Protein AF-A0A8U0L8H7-F1 (afdb_monomer)

Solvent-accessible surface area (backbone atoms only — not comparable to full-atom values): 8318 Å² total; per-residue (Å²): 131,85,77,88,55,45,78,70,73,55,75,88,45,45,43,77,48,83,76,69,50,64,44,80,79,53,45,79,43,81,44,99,86,70,39,51,39,40,34,36,87,60,65,62,36,37,38,39,47,79,77,50,56,39,67,68,61,37,74,52,19,31,39,37,47,29,30,46,62,39,89,81,42,45,75,46,50,37,48,32,50,74,74,51,69,54,68,41,97,88,68,35,39,34,39,30,23,34,19,79,48,91,70,80,54,24,46,33,32,43,44,40,38,39,39,28,54,55,27,35,42,45,35,58,48,84,52,40,77,61,52,61,75,44,60,85,76,60,84,59,45,45,53,38,46,39,60,58,129

Organism: Bifidobacterium longum subsp. infantis (NCBI:txid1682)

Mean predicted aligned error: 6.19 Å

pLDDT: mean 82.68, std 11.54, range [42.88, 95.38]

Structure (mmCIF, N/CA/C/O backbone):
data_AF-A0A8U0L8H7-F1
#
_entry.id   AF-A0A8U0L8H7-F1
#
loop_
_atom_site.group_PDB
_atom_site.id
_atom_site.type_symbol
_atom_site.label_atom_id
_atom_site.label_alt_id
_atom_site.label_comp_id
_atom_site.label_asym_id
_atom_site.label_entity_id
_atom_site.label_seq_id
_atom_site.pdbx_PDB_ins_code
_atom_site.Cartn_x
_atom_site.Cartn_y
_atom_site.Cartn_z
_atom_site.occupancy
_atom_site.B_iso_or_equiv
_atom_site.auth_seq_id
_atom_site.auth_comp_id
_atom_site.auth_asym_id
_atom_site.auth_atom_id
_atom_site.pdbx_P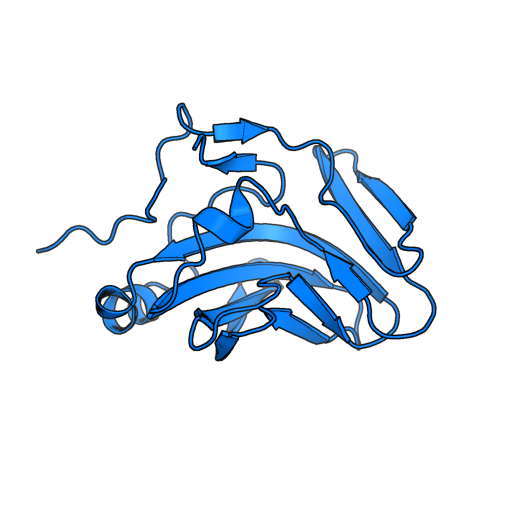DB_model_num
ATOM 1 N N . MET A 1 1 ? -17.026 7.180 21.753 1.00 42.88 1 MET A N 1
ATOM 2 C CA . MET A 1 1 ? -16.367 7.229 20.433 1.00 42.88 1 MET A CA 1
ATOM 3 C C . MET A 1 1 ? -15.354 6.109 20.407 1.00 42.88 1 MET A C 1
ATOM 5 O O . MET A 1 1 ? -14.448 6.121 21.229 1.00 42.88 1 MET A O 1
ATOM 9 N N . THR A 1 2 ? -15.563 5.107 19.562 1.00 50.47 2 THR A N 1
ATOM 10 C CA . THR A 1 2 ? -14.571 4.060 19.306 1.00 50.47 2 THR A CA 1
ATOM 11 C C . THR A 1 2 ? -13.420 4.717 18.548 1.00 50.47 2 THR A C 1
ATOM 13 O O . THR A 1 2 ? -13.651 5.363 17.526 1.00 50.47 2 THR A O 1
ATOM 16 N N . TYR A 1 3 ? -12.208 4.661 19.096 1.00 58.09 3 TYR A N 1
ATOM 17 C CA . TYR A 1 3 ? -11.024 5.173 18.413 1.00 58.09 3 TYR A CA 1
ATOM 18 C C . TYR A 1 3 ? -10.736 4.255 17.228 1.00 58.09 3 TYR A C 1
ATOM 20 O O . TYR A 1 3 ? -10.287 3.131 17.434 1.00 58.09 3 TYR A O 1
ATOM 28 N N . ILE A 1 4 ? -11.003 4.726 16.006 1.00 56.81 4 ILE A N 1
ATOM 29 C CA . ILE A 1 4 ? -10.567 4.028 14.794 1.00 56.81 4 ILE A CA 1
ATOM 30 C C . ILE A 1 4 ? -9.052 3.942 14.868 1.00 56.81 4 ILE A C 1
ATOM 32 O O . ILE A 1 4 ? -8.350 4.960 14.835 1.00 56.81 4 ILE A O 1
ATOM 36 N N . THR A 1 5 ? -8.558 2.727 14.987 1.00 60.94 5 THR A N 1
ATOM 37 C CA . THR A 1 5 ? -7.140 2.468 15.169 1.00 60.94 5 THR A CA 1
ATOM 38 C C . THR A 1 5 ? -6.721 1.655 13.959 1.00 60.94 5 THR A C 1
ATOM 40 O O . THR A 1 5 ? -7.241 0.566 13.741 1.00 60.94 5 THR A O 1
ATOM 43 N N . ASN A 1 6 ? -5.811 2.193 13.132 1.00 66.62 6 ASN A N 1
ATOM 44 C CA . ASN A 1 6 ? -5.083 1.334 12.193 1.00 66.62 6 ASN A CA 1
ATOM 45 C C . ASN A 1 6 ? -4.541 0.185 13.035 1.00 66.62 6 ASN A C 1
ATOM 47 O O . ASN A 1 6 ? -3.951 0.468 14.071 1.00 66.62 6 ASN A O 1
ATOM 51 N N . LEU A 1 7 ? -4.807 -1.064 12.664 1.00 67.06 7 LEU A N 1
ATOM 52 C CA . LEU A 1 7 ? -4.705 -2.201 13.589 1.00 67.06 7 LEU A CA 1
ATOM 53 C C . LEU A 1 7 ? -3.328 -2.347 14.243 1.00 67.06 7 LEU A C 1
ATOM 55 O O . LEU A 1 7 ? -3.200 -2.986 15.281 1.00 67.06 7 LEU A O 1
ATOM 59 N N . TYR A 1 8 ? -2.320 -1.718 13.649 1.00 66.19 8 TYR A N 1
ATOM 60 C CA . TYR A 1 8 ? -0.975 -1.606 14.171 1.00 66.19 8 TYR A CA 1
ATOM 61 C C . TYR A 1 8 ? -0.472 -0.193 13.878 1.00 66.19 8 TYR A C 1
ATOM 63 O O . TYR A 1 8 ? 0.087 0.006 12.808 1.00 66.19 8 TYR A O 1
ATOM 71 N N . PRO A 1 9 ? -0.715 0.809 14.741 1.00 58.75 9 PRO A N 1
ATOM 72 C CA . PRO A 1 9 ? -0.222 2.169 14.550 1.00 58.75 9 PRO A CA 1
ATOM 73 C C . PRO A 1 9 ? 1.079 2.435 15.318 1.00 58.75 9 PRO A C 1
ATOM 75 O O . PRO A 1 9 ? 1.706 3.467 15.082 1.00 58.75 9 PRO A O 1
ATOM 78 N N . ASP A 1 10 ? 1.464 1.548 16.243 1.00 62.84 10 ASP A N 1
ATOM 79 C CA . ASP A 1 10 ? 2.618 1.721 17.123 1.00 62.84 10 ASP A CA 1
ATOM 80 C C . ASP A 1 10 ? 3.934 1.524 16.343 1.00 62.84 10 ASP A C 1
ATOM 82 O O . ASP A 1 10 ? 4.219 0.405 15.910 1.00 62.84 10 ASP A O 1
ATOM 86 N N . PRO A 1 11 ? 4.768 2.575 16.185 1.00 58.44 11 PRO A N 1
ATOM 87 C CA . PRO A 1 11 ? 6.043 2.488 15.478 1.00 58.44 11 PRO A CA 1
ATOM 88 C C . PRO A 1 11 ? 7.050 1.513 16.086 1.00 58.44 11 PRO A C 1
ATOM 90 O O . PRO A 1 11 ? 7.927 1.021 15.377 1.00 58.44 11 PRO A O 1
ATOM 93 N N . SER A 1 12 ? 6.941 1.232 17.388 1.00 59.69 12 SER A N 1
ATOM 94 C CA . SER A 1 12 ? 7.777 0.237 18.068 1.00 59.69 12 SER A CA 1
ATOM 95 C C . SER A 1 12 ? 7.370 -1.197 17.728 1.00 59.69 12 SER A C 1
ATOM 97 O O . SER A 1 12 ? 8.172 -2.120 17.860 1.00 59.69 12 SER A O 1
ATOM 99 N N . CYS A 1 13 ? 6.150 -1.372 17.218 1.00 65.38 13 CYS A N 1
ATOM 100 C CA . CYS A 1 13 ? 5.625 -2.628 16.724 1.00 65.38 13 CYS A CA 1
ATOM 101 C C . CYS A 1 13 ? 5.835 -2.786 15.216 1.00 65.38 13 CYS A C 1
ATOM 103 O O . CYS A 1 13 ? 5.074 -3.527 14.607 1.00 65.38 13 CYS A O 1
ATOM 105 N N . TYR A 1 14 ? 6.822 -2.125 14.593 1.00 70.38 14 TYR A N 1
ATOM 106 C CA . TYR A 1 14 ? 7.146 -2.344 13.181 1.00 70.38 14 TYR A CA 1
ATOM 107 C C . TYR A 1 14 ? 8.512 -3.004 12.971 1.00 70.38 14 TYR A C 1
ATOM 109 O O . TYR A 1 14 ? 9.502 -2.636 13.602 1.00 70.38 14 TYR A O 1
ATOM 117 N N . LYS A 1 15 ? 8.595 -3.933 12.011 1.00 70.25 15 LYS A N 1
ATOM 118 C CA . LYS A 1 15 ? 9.858 -4.320 11.371 1.00 70.25 15 LYS A CA 1
ATOM 119 C C . LYS A 1 15 ? 10.056 -3.514 10.096 1.00 70.25 15 LYS A C 1
ATOM 121 O O . LYS A 1 15 ? 9.130 -3.335 9.303 1.00 70.25 15 LYS A O 1
ATOM 126 N N . GLN A 1 16 ? 11.283 -3.062 9.875 1.00 69.50 16 GLN A N 1
ATOM 127 C CA . GLN A 1 16 ? 11.666 -2.498 8.591 1.00 69.50 16 GLN A CA 1
ATOM 128 C C . GLN A 1 16 ? 11.724 -3.623 7.554 1.00 69.50 16 GLN A C 1
ATOM 130 O O . GLN A 1 16 ? 12.339 -4.666 7.790 1.00 69.50 16 GLN A O 1
ATOM 135 N N . LEU A 1 17 ? 11.079 -3.416 6.411 1.00 69.69 17 LEU A N 1
ATOM 136 C CA . LEU A 1 17 ? 11.248 -4.283 5.257 1.00 69.69 17 LEU A CA 1
ATOM 137 C C . LEU A 1 17 ? 12.433 -3.784 4.426 1.00 69.69 17 LEU A C 1
ATOM 139 O O . LEU A 1 17 ? 12.640 -2.581 4.278 1.00 69.69 17 LEU A O 1
ATOM 143 N N . GLY A 1 18 ? 13.198 -4.726 3.869 1.00 75.50 18 GLY A N 1
ATOM 144 C CA . GLY A 1 18 ? 14.070 -4.444 2.732 1.00 75.50 18 GLY A CA 1
ATOM 145 C C . GLY A 1 18 ? 13.189 -4.174 1.517 1.00 75.50 18 GLY A C 1
ATOM 146 O O . GLY A 1 18 ? 12.691 -3.075 1.341 1.00 75.50 18 GLY A O 1
ATOM 147 N N . SER A 1 19 ? 12.893 -5.205 0.731 1.00 80.94 19 SER A N 1
ATOM 148 C CA . SER A 1 19 ? 11.906 -5.124 -0.351 1.00 80.94 19 SER A CA 1
ATOM 149 C C . SER A 1 19 ? 10.755 -6.101 -0.131 1.00 80.94 19 SER A C 1
ATOM 151 O O . SER A 1 19 ? 10.863 -7.060 0.634 1.00 80.94 19 SER A O 1
ATOM 153 N N . TRP A 1 20 ? 9.647 -5.843 -0.811 1.00 85.62 20 TRP A N 1
ATOM 154 C CA . TRP A 1 20 ? 8.557 -6.790 -0.962 1.00 85.62 20 TRP A CA 1
ATOM 155 C C . TRP A 1 20 ? 8.973 -7.894 -1.919 1.00 85.62 20 TRP A C 1
ATOM 157 O O . TRP A 1 20 ? 9.690 -7.642 -2.892 1.00 85.62 20 TRP A O 1
ATOM 167 N N . GLN A 1 21 ? 8.488 -9.110 -1.676 1.00 84.62 21 GLN A N 1
ATOM 168 C CA . GLN A 1 21 ? 8.652 -10.171 -2.657 1.00 84.62 21 GLN A CA 1
ATOM 169 C C . GLN A 1 21 ? 7.848 -9.801 -3.897 1.00 84.62 21 GLN A C 1
ATOM 171 O O . GLN A 1 21 ? 6.707 -9.352 -3.800 1.00 84.62 21 GLN A O 1
ATOM 176 N N . ALA A 1 22 ? 8.452 -9.994 -5.059 1.00 83.62 22 ALA A N 1
ATOM 177 C CA . ALA A 1 22 ? 7.842 -9.662 -6.329 1.00 83.62 22 ALA A CA 1
ATOM 178 C C . ALA A 1 22 ? 7.807 -10.899 -7.225 1.00 83.62 22 ALA A C 1
ATOM 180 O O . ALA A 1 22 ? 8.746 -11.700 -7.232 1.00 83.62 22 ALA A O 1
ATOM 181 N N . SER A 1 23 ? 6.726 -11.055 -7.982 1.00 80.19 23 SER A N 1
ATOM 182 C CA . SER A 1 23 ? 6.585 -12.102 -8.996 1.00 80.19 23 SER A CA 1
ATOM 183 C C . SER A 1 23 ? 6.634 -11.501 -10.403 1.00 80.19 23 SER A C 1
ATOM 185 O O . SER A 1 23 ? 6.410 -10.307 -10.576 1.00 80.19 23 SER A O 1
ATOM 187 N N . GLY A 1 24 ? 6.958 -12.316 -11.412 1.00 74.19 24 GLY A N 1
ATOM 188 C CA . GLY A 1 24 ? 6.886 -11.888 -12.813 1.00 74.19 24 GLY A CA 1
ATOM 189 C C . GLY A 1 24 ? 8.120 -11.163 -13.359 1.00 74.19 24 GLY A C 1
ATOM 190 O O . GLY A 1 24 ? 8.004 -10.465 -14.346 1.00 74.19 24 GLY A O 1
ATOM 191 N N . GLY A 1 25 ? 9.318 -11.310 -12.781 1.00 83.00 25 GLY A N 1
ATOM 192 C CA . GLY A 1 25 ? 10.527 -10.681 -13.352 1.00 83.00 25 GLY A CA 1
ATOM 193 C C . GLY A 1 25 ? 10.594 -9.167 -13.120 1.00 83.00 25 GLY A C 1
ATOM 194 O O . GLY A 1 25 ? 11.021 -8.399 -13.980 1.00 83.00 25 GLY A O 1
ATOM 195 N N . VAL A 1 26 ? 10.126 -8.736 -11.953 1.00 91.25 26 VAL A N 1
ATOM 196 C CA . VAL A 1 26 ? 10.159 -7.348 -11.492 1.00 91.25 26 VAL A CA 1
ATOM 197 C C . VAL A 1 26 ? 11.589 -6.952 -11.124 1.00 91.25 26 VAL A C 1
ATOM 199 O O . VAL A 1 26 ? 12.253 -7.629 -10.340 1.00 91.25 26 VAL A O 1
ATOM 202 N N . ASN A 1 27 ? 12.046 -5.820 -11.650 1.00 92.94 27 ASN A N 1
ATOM 203 C CA . ASN A 1 27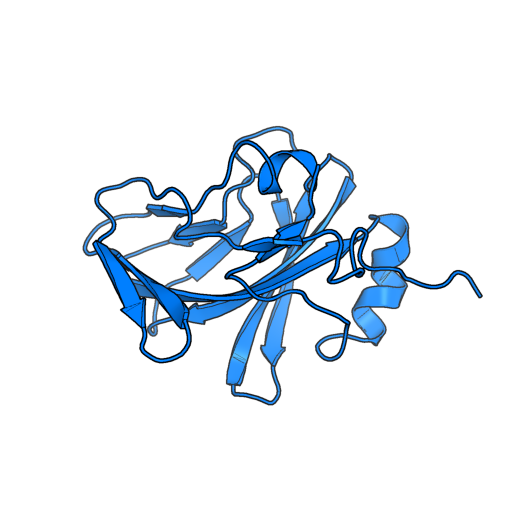 ? 13.262 -5.158 -11.202 1.00 92.94 27 ASN A CA 1
ATOM 204 C C . ASN A 1 27 ? 12.983 -4.339 -9.937 1.00 92.94 27 ASN A C 1
ATOM 206 O O . ASN A 1 27 ? 11.997 -3.602 -9.880 1.00 92.94 27 ASN A O 1
ATOM 210 N N . VAL A 1 28 ? 13.875 -4.429 -8.952 1.00 92.56 28 VAL A N 1
ATOM 211 C CA . VAL A 1 28 ? 13.734 -3.753 -7.658 1.00 92.56 28 VAL A CA 1
ATOM 212 C C . VAL A 1 28 ? 14.894 -2.781 -7.464 1.00 92.56 28 VAL A C 1
ATOM 214 O O . VAL A 1 28 ? 16.050 -3.184 -7.370 1.00 92.56 28 VAL A O 1
ATOM 217 N N . GLU A 1 29 ? 14.581 -1.491 -7.398 1.00 93.00 29 GLU A N 1
ATOM 218 C CA . GLU A 1 29 ? 15.534 -0.399 -7.193 1.00 93.00 29 GLU A CA 1
ATOM 219 C C . GLU A 1 29 ? 15.346 0.195 -5.791 1.00 93.00 29 GLU A C 1
ATOM 221 O O . GLU A 1 29 ? 14.238 0.588 -5.424 1.00 93.00 29 GLU A O 1
ATOM 226 N N . HIS A 1 30 ? 16.424 0.292 -5.011 1.00 89.62 30 HIS A N 1
ATOM 227 C CA . HIS A 1 30 ? 16.419 1.020 -3.742 1.00 89.62 30 HIS A CA 1
ATOM 228 C C . HIS A 1 30 ? 16.665 2.512 -3.998 1.00 89.62 30 HIS A C 1
ATOM 230 O O . HIS A 1 30 ? 17.669 2.886 -4.605 1.00 89.62 30 HIS A O 1
ATOM 236 N N . LEU A 1 31 ? 15.745 3.362 -3.547 1.00 88.25 31 LEU A N 1
ATOM 237 C CA . LEU A 1 31 ? 15.781 4.804 -3.767 1.00 88.25 31 LEU A CA 1
ATOM 238 C C . LEU A 1 31 ? 16.570 5.526 -2.658 1.00 88.25 31 LEU A C 1
ATOM 240 O O . LEU A 1 31 ? 16.648 5.030 -1.533 1.00 88.25 31 LEU A O 1
ATOM 244 N N . PRO A 1 32 ? 17.102 6.738 -2.919 1.00 87.38 32 PRO A N 1
ATOM 245 C CA . PRO A 1 32 ? 17.859 7.510 -1.924 1.00 87.38 32 PRO A CA 1
ATOM 246 C C . PRO A 1 32 ? 17.085 7.873 -0.647 1.00 87.38 32 PRO A C 1
ATOM 248 O O . PRO A 1 32 ? 17.694 8.182 0.371 1.00 87.38 32 PRO A O 1
ATOM 251 N N . ASP A 1 33 ? 15.753 7.852 -0.699 1.00 82.69 33 ASP A N 1
ATOM 252 C CA . ASP A 1 33 ? 14.867 8.131 0.437 1.00 82.69 33 ASP A CA 1
ATOM 253 C C . ASP A 1 33 ? 14.479 6.880 1.246 1.00 82.69 33 ASP A C 1
ATOM 255 O O . ASP A 1 33 ? 13.627 6.952 2.132 1.00 82.69 33 ASP A O 1
ATOM 259 N N . GLY A 1 34 ? 15.098 5.731 0.957 1.00 79.75 34 GLY A N 1
ATOM 260 C CA . GLY A 1 34 ? 14.879 4.477 1.677 1.00 79.75 34 GLY A CA 1
ATOM 261 C C . GLY A 1 34 ? 13.668 3.669 1.203 1.00 79.75 34 GLY A C 1
ATOM 262 O O . GLY A 1 34 ? 13.4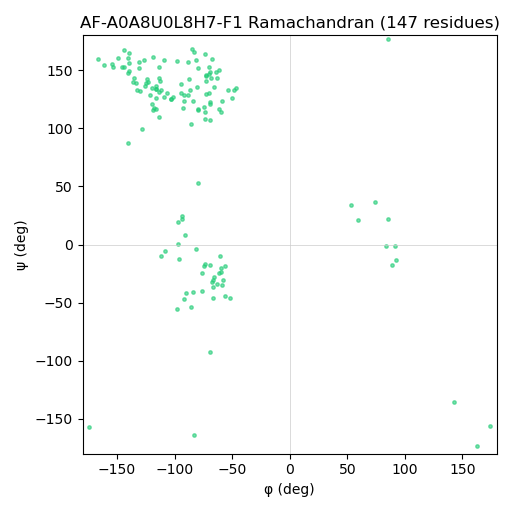06 2.592 1.742 1.00 79.75 34 GLY A O 1
ATOM 263 N N . ARG A 1 35 ? 12.905 4.160 0.217 1.00 86.38 35 ARG A N 1
ATOM 264 C CA . ARG A 1 35 ? 11.820 3.400 -0.423 1.00 86.38 35 ARG A CA 1
ATOM 265 C C . ARG A 1 35 ? 12.363 2.523 -1.545 1.00 86.38 35 ARG A C 1
ATOM 267 O O . ARG A 1 35 ? 13.491 2.679 -2.005 1.00 86.38 35 ARG A O 1
ATOM 274 N N . TYR A 1 36 ? 11.520 1.617 -2.024 1.00 88.50 36 TYR A N 1
ATOM 275 C CA . TYR A 1 36 ? 11.837 0.743 -3.146 1.00 88.50 36 TYR A CA 1
ATOM 276 C C . TYR A 1 36 ? 10.900 1.027 -4.314 1.00 88.50 36 TYR A C 1
ATOM 278 O O . TYR A 1 36 ? 9.690 1.199 -4.136 1.00 88.50 36 TYR A O 1
ATOM 286 N N . ARG A 1 37 ? 11.467 1.081 -5.518 1.00 93.12 37 ARG A N 1
ATOM 287 C CA . ARG A 1 37 ? 10.731 1.138 -6.776 1.00 93.12 37 ARG A CA 1
ATOM 288 C C . ARG A 1 37 ? 10.770 -0.229 -7.436 1.00 93.12 37 ARG A C 1
ATOM 290 O O . ARG A 1 37 ? 11.833 -0.775 -7.708 1.00 93.12 37 ARG A O 1
ATOM 297 N N . TYR A 1 38 ? 9.591 -0.738 -7.735 1.00 94.62 38 TYR A N 1
ATOM 298 C CA . TYR A 1 38 ? 9.371 -1.995 -8.426 1.00 94.62 38 TYR A CA 1
ATOM 299 C C . TYR A 1 38 ? 9.007 -1.665 -9.862 1.00 94.62 38 TYR A C 1
ATOM 301 O O . TYR A 1 38 ? 8.109 -0.859 -10.082 1.00 94.62 38 TYR A O 1
ATOM 309 N N . THR A 1 39 ? 9.721 -2.216 -10.834 1.00 94.38 39 THR A N 1
ATOM 310 C CA . THR A 1 39 ? 9.492 -1.935 -12.254 1.00 94.38 39 THR A CA 1
ATOM 311 C C . THR A 1 39 ? 9.386 -3.228 -13.026 1.00 94.38 39 THR A C 1
ATOM 313 O O . THR A 1 39 ? 10.250 -4.094 -12.902 1.00 94.38 39 THR A O 1
ATOM 316 N N . HIS A 1 40 ? 8.364 -3.338 -13.861 1.00 92.75 40 HIS A N 1
ATOM 317 C CA . HIS A 1 40 ? 8.200 -4.475 -14.746 1.00 92.75 40 HIS A CA 1
ATOM 318 C C . HIS A 1 40 ? 7.861 -4.030 -16.168 1.00 92.75 40 HIS A C 1
ATOM 320 O O . HIS A 1 40 ? 7.081 -3.101 -16.386 1.00 92.75 40 HIS A O 1
ATOM 326 N N . THR A 1 41 ? 8.465 -4.709 -17.139 1.00 88.88 41 THR A N 1
ATOM 327 C CA . THR A 1 41 ? 8.208 -4.539 -18.569 1.00 88.88 41 THR A CA 1
ATOM 328 C C . THR A 1 41 ? 7.579 -5.820 -19.095 1.00 88.88 41 THR A C 1
ATOM 330 O O . THR A 1 41 ? 8.272 -6.833 -19.191 1.00 88.88 41 THR A O 1
ATOM 333 N N . GLY A 1 42 ? 6.294 -5.778 -19.435 1.00 83.56 42 GLY A N 1
ATOM 334 C CA . GLY A 1 42 ? 5.560 -6.958 -19.878 1.00 83.56 42 GLY A CA 1
ATOM 335 C C . GLY A 1 42 ? 4.130 -6.965 -19.354 1.00 83.56 42 GLY A C 1
ATOM 336 O O . GLY A 1 42 ? 3.445 -5.941 -19.413 1.00 83.56 42 GLY A O 1
ATOM 337 N N . ASP A 1 43 ? 3.720 -8.133 -1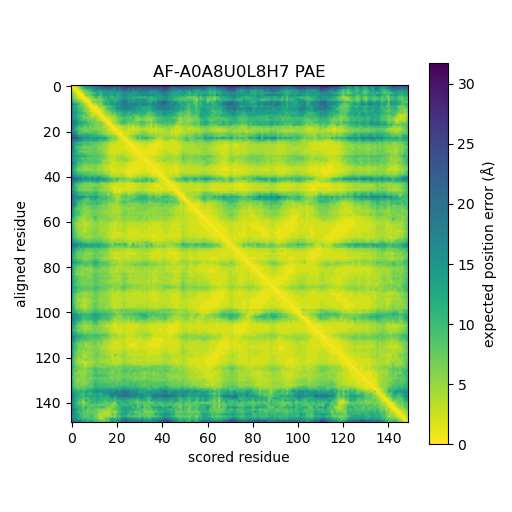8.871 1.00 87.62 43 ASP A N 1
ATOM 338 C CA . ASP A 1 43 ? 2.365 -8.445 -18.424 1.00 87.62 43 ASP A CA 1
ATOM 339 C C . ASP A 1 43 ? 2.111 -7.980 -16.975 1.00 87.62 43 ASP A C 1
ATOM 341 O O . ASP A 1 43 ? 2.829 -7.150 -16.414 1.00 87.62 43 ASP A O 1
ATOM 345 N N . ASP A 1 44 ? 1.048 -8.500 -16.368 1.00 92.44 44 ASP A N 1
ATOM 346 C CA . ASP A 1 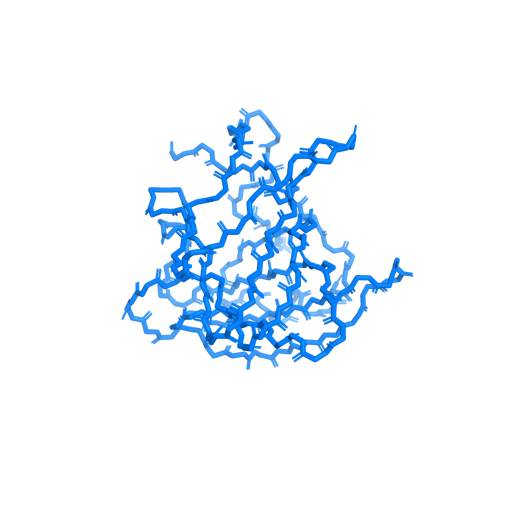44 ? 0.674 -8.209 -14.991 1.00 92.44 44 ASP A CA 1
ATOM 347 C C . ASP A 1 44 ? 1.659 -8.838 -13.991 1.00 92.44 44 ASP A C 1
ATOM 349 O O . ASP A 1 44 ? 2.202 -9.926 -14.198 1.00 92.44 44 ASP A O 1
ATOM 353 N N . TRP A 1 45 ? 1.863 -8.163 -12.865 1.00 93.38 45 TRP A N 1
ATOM 354 C CA . TRP A 1 45 ? 2.821 -8.547 -11.830 1.00 93.38 45 TRP A CA 1
ATOM 355 C C . TRP A 1 45 ? 2.276 -8.216 -10.445 1.00 93.38 45 TRP A C 1
ATOM 357 O O . TRP A 1 45 ? 1.276 -7.511 -10.295 1.00 93.38 45 TRP A O 1
ATOM 367 N N . SER A 1 46 ? 2.908 -8.740 -9.400 1.00 92.06 46 SER A N 1
ATOM 368 C CA . SER A 1 46 ? 2.434 -8.513 -8.037 1.00 92.06 46 SER A CA 1
ATOM 369 C C . SER A 1 46 ? 3.552 -8.376 -7.025 1.00 92.06 46 SER A C 1
ATOM 371 O O . SER A 1 46 ? 4.643 -8.931 -7.187 1.00 92.06 46 SER A O 1
ATOM 373 N N . LEU A 1 47 ? 3.235 -7.638 -5.963 1.00 91.00 47 LEU A N 1
ATOM 374 C CA . LEU A 1 47 ? 4.046 -7.508 -4.763 1.00 91.00 47 LEU A CA 1
ATOM 375 C C . LEU A 1 47 ? 3.343 -8.184 -3.593 1.00 91.00 47 LEU A C 1
ATOM 377 O O . LEU A 1 47 ? 2.158 -7.960 -3.342 1.00 91.00 47 LEU A O 1
ATOM 381 N N . SER A 1 48 ? 4.082 -8.992 -2.850 1.00 86.50 48 SER A N 1
ATOM 382 C CA . SER A 1 48 ? 3.574 -9.734 -1.702 1.00 86.50 48 SER A CA 1
ATOM 383 C C . SER A 1 48 ? 4.589 -9.763 -0.566 1.00 86.50 48 SER A C 1
ATOM 385 O O . SER A 1 48 ? 5.795 -9.820 -0.787 1.00 86.50 48 SER A O 1
ATOM 387 N N . ASP A 1 49 ? 4.082 -9.787 0.658 1.00 77.50 49 ASP A N 1
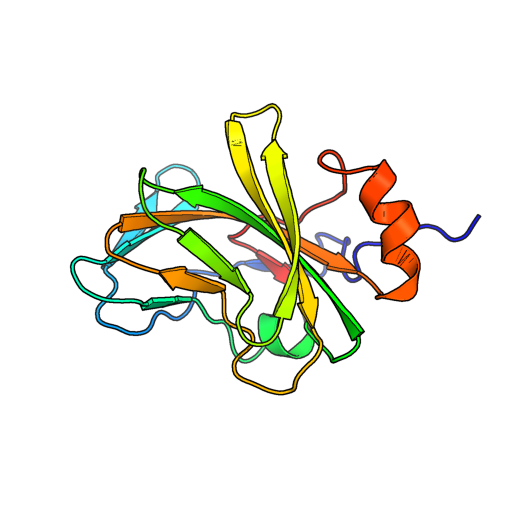ATOM 388 C CA . ASP A 1 49 ? 4.808 -10.253 1.835 1.00 77.50 49 ASP A CA 1
ATOM 389 C C . ASP A 1 49 ? 3.910 -11.281 2.534 1.00 77.50 49 ASP A C 1
ATOM 391 O O . ASP A 1 49 ? 2.928 -10.931 3.194 1.00 77.50 49 ASP A O 1
ATOM 395 N N . TRP A 1 50 ? 4.180 -12.566 2.294 1.00 66.62 50 TRP A N 1
ATOM 396 C CA . TRP A 1 50 ? 3.276 -13.649 2.691 1.00 66.62 50 TRP A CA 1
ATOM 397 C C . TRP A 1 50 ? 3.129 -13.795 4.207 1.00 66.62 50 TRP A C 1
ATOM 399 O O . TRP A 1 50 ? 2.070 -14.228 4.658 1.00 66.62 50 TRP A O 1
ATOM 409 N N . ASP A 1 51 ? 4.144 -13.415 4.983 1.00 67.81 51 ASP A N 1
ATOM 410 C CA . ASP A 1 51 ? 4.168 -13.692 6.421 1.00 67.81 51 ASP A CA 1
ATOM 411 C C . ASP A 1 51 ? 3.531 -12.574 7.252 1.00 67.81 51 ASP A C 1
ATOM 413 O O . ASP A 1 51 ? 2.792 -12.852 8.197 1.00 67.81 51 ASP A O 1
ATOM 417 N N . SER A 1 52 ? 3.793 -11.308 6.915 1.00 73.50 52 SER A N 1
ATOM 418 C CA . SER A 1 52 ? 3.282 -10.163 7.689 1.00 73.50 52 SER A CA 1
ATOM 419 C C . SER A 1 52 ? 2.024 -9.588 7.048 1.00 73.50 52 SER A C 1
ATOM 421 O O . SER A 1 52 ? 0.962 -9.540 7.663 1.00 73.50 52 SER A O 1
ATOM 423 N N . TRP A 1 53 ? 2.097 -9.208 5.773 1.00 76.94 53 TRP A N 1
ATOM 424 C CA . TRP A 1 53 ? 1.008 -8.497 5.102 1.00 76.94 53 TRP A CA 1
ATOM 425 C C . TRP A 1 53 ? -0.253 -9.351 4.938 1.00 76.94 53 TRP A C 1
ATOM 427 O O . TRP A 1 53 ? -1.354 -8.929 5.298 1.00 76.94 53 TRP A O 1
ATOM 437 N N . LYS A 1 54 ? -0.113 -10.603 4.486 1.00 77.44 54 LYS A N 1
ATOM 438 C CA . LYS A 1 54 ? -1.267 -11.501 4.309 1.00 77.44 54 LYS A CA 1
ATOM 439 C C . LYS A 1 54 ? -1.986 -11.819 5.627 1.00 77.44 54 LYS A C 1
ATOM 441 O O . LYS A 1 54 ? -3.210 -11.986 5.624 1.00 77.44 54 LYS A O 1
ATOM 446 N N . ALA A 1 55 ? -1.248 -11.904 6.737 1.00 78.44 55 ALA A N 1
ATOM 447 C CA . ALA A 1 55 ? -1.804 -12.183 8.062 1.00 78.44 55 ALA A CA 1
ATOM 448 C C . ALA A 1 55 ? -2.709 -11.047 8.573 1.00 78.44 55 ALA A C 1
ATOM 450 O O . ALA A 1 55 ? -3.687 -11.317 9.282 1.00 78.44 55 ALA A O 1
ATOM 451 N N . LEU A 1 56 ? -2.413 -9.806 8.170 1.00 80.31 56 LEU A N 1
ATOM 452 C CA . LEU A 1 56 ? -3.187 -8.601 8.486 1.00 80.31 56 LEU A CA 1
ATOM 453 C C . LEU A 1 56 ? -4.471 -8.508 7.659 1.00 80.31 56 LEU A C 1
ATOM 455 O O . LEU A 1 56 ? -5.531 -8.154 8.173 1.00 80.31 56 LEU A O 1
ATOM 459 N N . MET A 1 57 ? -4.399 -8.869 6.379 1.00 84.75 57 MET A N 1
ATOM 460 C CA . MET A 1 57 ? -5.490 -8.757 5.408 1.00 84.75 57 MET A CA 1
ATOM 461 C C . MET A 1 57 ? -6.511 -9.896 5.524 1.00 84.75 57 MET A C 1
ATOM 463 O O . MET A 1 57 ? -6.806 -10.600 4.561 1.00 84.75 57 MET A O 1
ATOM 467 N N . ARG A 1 58 ? -7.041 -10.137 6.720 1.00 87.19 58 ARG A N 1
ATOM 468 C CA . ARG A 1 58 ? -8.044 -11.189 6.938 1.00 87.19 58 ARG A CA 1
ATOM 469 C C . ARG A 1 58 ? -9.362 -10.858 6.237 1.00 87.19 58 ARG A C 1
A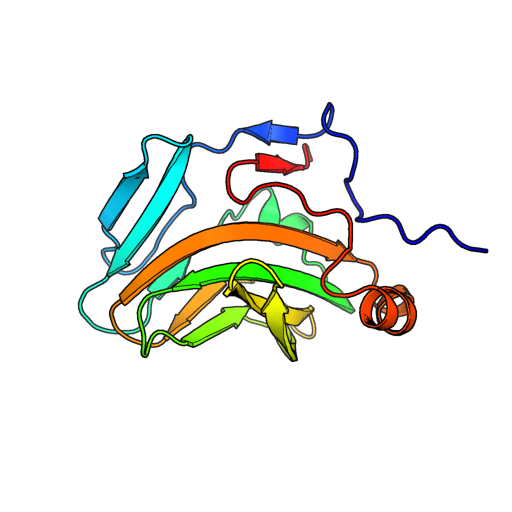TOM 471 O O . ARG A 1 58 ? -9.660 -9.698 5.962 1.00 87.19 58 ARG A O 1
ATOM 478 N N . LEU A 1 59 ? -10.176 -11.887 6.002 1.00 91.06 59 LEU A N 1
ATOM 479 C CA . LEU A 1 59 ? -11.545 -11.724 5.508 1.00 91.06 59 LEU A CA 1
ATOM 480 C C . LEU A 1 59 ? -12.303 -10.671 6.328 1.00 91.06 59 LEU A C 1
ATOM 482 O O . LEU A 1 59 ? -12.267 -10.675 7.558 1.00 91.06 59 LEU A O 1
ATOM 486 N N . GLY A 1 60 ? -12.980 -9.767 5.627 1.00 90.12 60 GLY A N 1
ATOM 487 C CA . GLY A 1 60 ? -13.741 -8.662 6.198 1.00 90.12 60 GLY A CA 1
ATOM 488 C C . GLY A 1 60 ? -12.944 -7.378 6.425 1.00 90.12 60 GLY A C 1
ATOM 489 O O . GLY A 1 60 ? -13.576 -6.331 6.539 1.00 90.12 60 GLY A O 1
ATOM 490 N N . ARG A 1 61 ? -11.604 -7.418 6.445 1.00 91.31 61 ARG A N 1
ATOM 491 C CA . ARG A 1 61 ? -10.752 -6.234 6.660 1.00 91.31 61 ARG A CA 1
ATOM 492 C C . ARG A 1 61 ? -10.788 -5.293 5.468 1.00 91.31 61 ARG A C 1
ATOM 494 O O . ARG A 1 61 ? -10.971 -5.735 4.332 1.00 91.31 61 ARG A O 1
ATOM 501 N N . VAL A 1 62 ? -10.552 -4.010 5.720 1.00 91.75 62 VAL A N 1
ATOM 502 C CA . VAL A 1 62 ? -10.308 -3.033 4.656 1.00 91.75 62 VAL A CA 1
ATOM 503 C C . VAL A 1 62 ? -8.843 -2.652 4.629 1.00 91.75 62 VAL A C 1
ATOM 505 O O . VAL A 1 62 ? -8.256 -2.316 5.651 1.00 91.75 62 VAL A O 1
ATOM 508 N N . VAL A 1 63 ? -8.267 -2.701 3.437 1.00 90.56 63 VAL A N 1
ATOM 509 C CA . VAL A 1 63 ? -6.861 -2.431 3.168 1.00 90.56 63 VAL A CA 1
ATOM 510 C C . VAL A 1 63 ? -6.778 -1.178 2.327 1.00 90.56 63 VAL A C 1
ATOM 512 O O . VAL A 1 63 ? -7.484 -1.064 1.327 1.00 90.56 63 VAL A O 1
ATOM 515 N N . VAL A 1 64 ? -5.917 -0.251 2.722 1.00 90.19 64 VAL A N 1
ATOM 516 C CA . VAL A 1 64 ? -5.633 0.973 1.978 1.00 90.19 64 VAL A CA 1
ATOM 517 C C . VAL A 1 64 ? -4.178 0.934 1.544 1.00 90.19 64 VAL A C 1
ATOM 519 O O . VAL A 1 64 ? -3.290 0.751 2.375 1.00 90.19 64 VAL A O 1
ATOM 522 N N . VAL A 1 65 ? -3.941 1.099 0.246 1.00 90.75 65 VAL A N 1
ATOM 523 C CA . VAL A 1 65 ? -2.604 1.117 -0.356 1.00 90.75 65 VAL A CA 1
ATOM 524 C C . VAL A 1 65 ? -2.416 2.441 -1.062 1.00 90.75 65 VAL A C 1
ATOM 526 O O . VAL A 1 65 ? -3.254 2.845 -1.870 1.00 90.75 65 VAL A O 1
ATOM 529 N N . VAL A 1 66 ? -1.307 3.106 -0.764 1.00 90.94 66 VAL A N 1
ATOM 530 C CA . VAL A 1 66 ? -0.937 4.387 -1.357 1.00 90.94 66 VAL A CA 1
ATOM 531 C C . VAL A 1 66 ? 0.382 4.220 -2.066 1.00 90.94 66 VAL A C 1
ATOM 533 O O . VAL A 1 66 ? 1.317 3.607 -1.549 1.00 90.94 66 VAL A O 1
ATOM 536 N N . TYR A 1 67 ? 0.439 4.750 -3.275 1.00 92.75 67 TYR A N 1
ATOM 537 C CA . TYR A 1 67 ? 1.505 4.452 -4.197 1.00 92.75 67 TYR A CA 1
ATOM 538 C C . TYR A 1 67 ? 1.729 5.580 -5.201 1.00 92.75 67 TYR A C 1
ATOM 540 O O . TYR A 1 67 ? 0.817 6.311 -5.595 1.00 92.75 67 TYR A O 1
ATOM 548 N N . THR A 1 68 ? 2.965 5.669 -5.670 1.00 93.81 68 THR A N 1
ATOM 549 C CA . THR A 1 68 ? 3.317 6.405 -6.880 1.00 93.81 68 THR A CA 1
ATOM 550 C C . THR A 1 68 ? 3.488 5.391 -8.002 1.00 93.81 68 THR A C 1
ATOM 552 O O . THR A 1 68 ? 4.234 4.427 -7.848 1.00 93.81 68 THR A O 1
ATOM 555 N N . ALA A 1 69 ? 2.800 5.590 -9.125 1.00 93.88 69 ALA A N 1
ATOM 556 C CA . ALA A 1 69 ? 2.877 4.700 -10.278 1.00 93.88 69 ALA A CA 1
ATOM 557 C C . ALA A 1 69 ? 3.108 5.473 -11.579 1.00 93.88 69 ALA A C 1
ATOM 559 O O . ALA A 1 69 ? 2.687 6.624 -11.714 1.00 93.88 69 ALA A O 1
ATOM 560 N N . THR A 1 70 ? 3.753 4.835 -12.554 1.00 92.31 70 THR A N 1
ATOM 561 C CA . THR A 1 70 ? 3.801 5.353 -13.929 1.00 92.31 70 THR A CA 1
ATOM 562 C C . THR A 1 70 ? 2.404 5.382 -14.546 1.00 92.31 70 THR A C 1
ATOM 564 O O . THR A 1 70 ? 1.573 4.520 -14.258 1.00 92.31 70 THR A O 1
ATOM 567 N N . SER A 1 71 ? 2.152 6.346 -15.439 1.00 79.56 71 SER A N 1
ATOM 568 C CA . SER A 1 71 ? 0.879 6.436 -16.166 1.00 79.56 71 SER A CA 1
ATOM 569 C C . SER A 1 71 ? 0.557 5.118 -16.881 1.00 79.56 71 SER A C 1
ATOM 571 O O . SER A 1 71 ? 1.424 4.548 -17.541 1.00 79.56 71 SER A O 1
ATOM 573 N N . GLY A 1 72 ? -0.683 4.644 -16.741 1.00 79.44 72 GLY A N 1
ATOM 574 C CA . GLY A 1 72 ? -1.162 3.398 -17.349 1.00 79.44 72 GLY A CA 1
ATOM 575 C C . GLY A 1 72 ? -1.039 2.148 -16.472 1.00 79.44 72 GLY A C 1
ATOM 576 O O . GLY A 1 72 ? -1.701 1.160 -16.776 1.00 79.44 72 GLY A O 1
ATOM 577 N N . LEU A 1 73 ? -0.286 2.189 -15.366 1.00 91.06 73 LEU A N 1
ATOM 578 C CA . LEU A 1 73 ? -0.237 1.081 -14.409 1.00 91.06 73 LEU A CA 1
ATOM 579 C C . LEU A 1 73 ? -1.465 1.124 -13.489 1.00 91.06 73 LEU A C 1
ATOM 581 O O . LEU A 1 73 ? -1.648 2.075 -12.723 1.00 91.06 73 LEU A O 1
ATOM 585 N N . SER A 1 74 ? -2.310 0.095 -13.546 1.00 91.81 74 SER A N 1
ATOM 586 C CA . SER A 1 74 ? -3.461 -0.037 -12.644 1.00 91.81 74 SER A CA 1
ATOM 587 C C . SER A 1 74 ? -3.087 -0.899 -11.443 1.00 91.81 74 SER A C 1
ATOM 589 O O . SER A 1 74 ? -2.553 -1.990 -11.609 1.00 91.81 74 SER A O 1
ATOM 591 N N . VAL A 1 75 ? -3.378 -0.422 -10.233 1.00 94.12 75 VAL A N 1
ATOM 592 C CA . VAL A 1 75 ? -3.024 -1.109 -8.984 1.00 94.12 75 VAL A CA 1
ATOM 593 C C . VAL A 1 75 ? -4.294 -1.504 -8.248 1.00 94.12 75 VAL A C 1
ATOM 595 O O . VAL A 1 75 ? -5.216 -0.700 -8.100 1.00 94.12 75 VAL A O 1
ATOM 598 N N . ALA A 1 76 ? -4.339 -2.744 -7.782 1.00 93.88 76 ALA A N 1
ATOM 599 C CA . ALA A 1 76 ? -5.433 -3.288 -6.998 1.00 93.88 76 ALA A CA 1
ATOM 600 C C . ALA A 1 76 ? -4.900 -4.168 -5.867 1.00 93.88 76 ALA A C 1
ATOM 602 O O . ALA A 1 76 ? -3.752 -4.603 -5.868 1.00 93.88 76 ALA A O 1
ATOM 603 N N . VAL A 1 77 ? -5.768 -4.456 -4.906 1.00 92.94 77 VAL A N 1
ATOM 604 C CA . VAL A 1 77 ? -5.520 -5.483 -3.899 1.00 92.94 77 VAL A CA 1
ATOM 605 C C . VAL A 1 77 ? -6.133 -6.785 -4.409 1.00 92.94 77 VAL A C 1
ATOM 607 O O . VAL A 1 77 ? -7.340 -6.852 -4.636 1.00 92.94 77 VAL A O 1
ATOM 610 N N . GLU A 1 78 ? -5.316 -7.810 -4.635 1.00 90.25 78 GLU A N 1
ATOM 611 C CA . GLU A 1 78 ? -5.790 -9.121 -5.084 1.00 90.25 78 GLU A CA 1
ATOM 612 C C . GLU A 1 78 ? -6.699 -9.754 -4.018 1.00 90.25 78 GLU A C 1
ATOM 614 O O . GLU A 1 78 ? -6.456 -9.596 -2.822 1.00 90.25 78 GLU A O 1
ATOM 619 N N . SER A 1 79 ? -7.753 -10.469 -4.429 1.00 87.75 79 SER A N 1
ATOM 620 C CA . SER A 1 79 ? -8.767 -11.026 -3.506 1.00 87.75 79 SER A CA 1
ATOM 621 C C . SER A 1 79 ? -9.495 -9.972 -2.649 1.00 87.75 79 SER A C 1
ATOM 623 O O . SER A 1 79 ? -10.037 -10.289 -1.587 1.00 87.75 79 SER A O 1
ATOM 625 N N . GLY A 1 80 ? -9.481 -8.711 -3.090 1.00 90.00 80 GLY A N 1
ATOM 626 C CA . GLY A 1 80 ? -10.218 -7.621 -2.472 1.00 90.00 80 GLY A CA 1
ATOM 627 C C . GLY A 1 80 ? -11.163 -6.936 -3.454 1.00 90.00 80 GLY A C 1
ATOM 628 O O . GLY A 1 80 ? -10.811 -6.656 -4.601 1.00 90.00 80 GLY A O 1
ATOM 629 N N . MET A 1 81 ? -12.356 -6.596 -2.976 1.00 93.38 81 MET A N 1
ATOM 630 C CA . MET A 1 81 ? -13.290 -5.720 -3.672 1.00 93.38 81 MET A CA 1
ATOM 631 C C . MET A 1 81 ? -12.864 -4.268 -3.468 1.00 93.38 81 MET A C 1
ATOM 633 O O . MET A 1 81 ? -12.907 -3.760 -2.345 1.00 93.38 81 MET A O 1
ATOM 637 N N . THR A 1 82 ? -12.489 -3.575 -4.545 1.00 93.56 82 THR A N 1
ATOM 638 C CA . THR A 1 82 ? -12.220 -2.133 -4.492 1.00 93.56 82 THR A CA 1
ATOM 639 C C . THR A 1 82 ? -13.463 -1.382 -4.019 1.00 93.56 82 THR A C 1
ATOM 641 O O . THR A 1 82 ? -14.530 -1.480 -4.620 1.00 93.56 82 THR A O 1
ATOM 644 N N . LEU A 1 83 ? -13.308 -0.614 -2.944 1.00 92.81 83 LEU A N 1
ATOM 645 C CA . LEU A 1 83 ? -14.353 0.235 -2.378 1.00 92.81 83 LEU A CA 1
ATOM 646 C C . LEU A 1 83 ? -14.286 1.640 -2.970 1.00 92.81 83 LEU A C 1
ATOM 648 O O . LEU A 1 83 ? -15.302 2.213 -3.350 1.00 92.81 83 LEU A O 1
ATOM 652 N N . VAL A 1 84 ? -13.080 2.207 -3.022 1.00 91.38 84 VAL A N 1
ATOM 653 C CA . VAL A 1 84 ? -12.833 3.572 -3.493 1.00 91.38 84 VAL A CA 1
ATOM 654 C C . VAL A 1 84 ? -11.359 3.734 -3.858 1.00 91.38 84 VAL A C 1
ATOM 656 O O . VAL A 1 84 ? -10.489 3.044 -3.329 1.00 91.38 84 VAL A O 1
ATOM 659 N N . SER A 1 85 ? -11.073 4.666 -4.756 1.00 91.69 85 SER A N 1
ATOM 660 C CA . SER A 1 85 ? -9.720 5.084 -5.114 1.00 91.69 85 SER A CA 1
ATOM 661 C C . SER A 1 85 ? -9.669 6.592 -5.304 1.00 91.69 85 SER A C 1
ATOM 663 O O . SER A 1 85 ? -10.694 7.225 -5.564 1.00 91.69 85 SER A O 1
ATOM 665 N N . GLY A 1 86 ? -8.477 7.169 -5.230 1.00 90.50 86 GLY A N 1
ATOM 666 C CA . GLY A 1 86 ? -8.289 8.589 -5.484 1.00 90.50 86 GLY A CA 1
ATOM 667 C C . GLY A 1 86 ? -6.828 9.003 -5.473 1.00 90.50 86 GLY A C 1
ATOM 668 O O . GLY A 1 86 ? -5.925 8.188 -5.658 1.00 90.50 86 GLY A O 1
ATOM 669 N N . THR A 1 87 ? -6.615 10.291 -5.226 1.00 89.88 87 THR A N 1
ATOM 670 C CA . THR A 1 87 ? -5.287 10.902 -5.148 1.00 89.88 87 THR A CA 1
ATOM 671 C C . THR A 1 87 ? -5.139 11.610 -3.805 1.00 89.88 87 THR A C 1
ATOM 673 O O . THR A 1 87 ? -6.085 12.223 -3.304 1.00 89.88 87 THR A O 1
ATOM 676 N N . THR A 1 88 ? -3.973 11.499 -3.178 1.00 85.50 88 THR A N 1
ATOM 677 C CA . THR A 1 88 ? -3.628 12.239 -1.963 1.00 85.50 88 THR A CA 1
ATOM 678 C C . THR A 1 88 ? -3.349 13.712 -2.295 1.00 85.50 88 THR A C 1
ATOM 680 O O . THR A 1 88 ? -3.066 14.044 -3.447 1.00 85.50 88 THR A O 1
ATOM 683 N N . PRO A 1 89 ? -3.335 14.624 -1.302 1.00 83.88 89 PRO A N 1
ATOM 684 C CA . PRO A 1 89 ? -2.919 16.010 -1.524 1.00 83.88 89 PRO A CA 1
ATOM 685 C C . PRO A 1 89 ? -1.481 16.150 -2.044 1.00 83.88 89 PRO A C 1
ATOM 687 O O . PRO A 1 89 ? -1.164 17.151 -2.675 1.00 83.88 89 PRO A O 1
ATOM 690 N N . SER A 1 90 ? -0.618 15.158 -1.790 1.00 82.75 90 SER A N 1
ATOM 691 C CA . SER A 1 90 ? 0.755 15.109 -2.310 1.00 82.75 90 SER A CA 1
ATOM 692 C C . SER A 1 90 ? 0.853 14.599 -3.753 1.00 82.75 90 SER A C 1
ATOM 694 O O . SER A 1 90 ? 1.946 14.587 -4.309 1.00 82.75 90 SER A O 1
ATOM 696 N N . GLY A 1 91 ? -0.262 14.182 -4.364 1.00 86.81 91 GLY A N 1
ATOM 697 C CA . GLY A 1 91 ? -0.308 13.685 -5.741 1.00 86.81 91 GLY A CA 1
ATOM 698 C C . GLY A 1 91 ? -0.125 12.171 -5.893 1.00 86.81 91 GLY A C 1
ATOM 699 O O . GLY A 1 91 ? -0.208 11.676 -7.014 1.00 86.81 91 GLY A O 1
ATOM 700 N N . ALA A 1 92 ? 0.079 11.423 -4.804 1.00 89.50 92 ALA A N 1
ATOM 701 C CA . ALA A 1 92 ? 0.155 9.962 -4.852 1.00 89.50 92 ALA A CA 1
ATOM 702 C C . ALA A 1 92 ? -1.233 9.352 -5.097 1.00 89.50 92 ALA A C 1
ATOM 704 O O . ALA A 1 92 ? -2.240 9.859 -4.599 1.00 89.50 92 ALA A O 1
ATOM 705 N N . ALA A 1 93 ? -1.302 8.252 -5.839 1.00 92.75 93 ALA A N 1
ATOM 706 C CA . ALA A 1 93 ? -2.538 7.503 -6.011 1.00 92.75 93 ALA A CA 1
ATOM 707 C C . ALA A 1 93 ? -2.794 6.616 -4.788 1.00 92.75 93 ALA A C 1
ATOM 709 O O . ALA A 1 93 ? -1.866 6.193 -4.100 1.00 92.75 93 ALA A O 1
ATOM 710 N N . TRP A 1 94 ? -4.058 6.322 -4.504 1.00 92.19 94 TRP A N 1
ATOM 711 C CA . TRP A 1 94 ? -4.417 5.379 -3.455 1.00 92.19 94 TRP A CA 1
ATOM 712 C C . TRP A 1 94 ? -5.674 4.592 -3.807 1.00 92.19 94 TRP A C 1
ATOM 714 O O . TRP A 1 94 ? -6.551 5.066 -4.534 1.00 92.19 94 TRP A O 1
ATOM 724 N N . THR A 1 95 ? -5.772 3.383 -3.264 1.00 92.88 95 THR A N 1
ATOM 725 C CA . THR A 1 95 ? -6.950 2.519 -3.373 1.00 92.88 95 THR A CA 1
ATOM 726 C C . THR A 1 95 ? -7.274 1.900 -2.022 1.00 92.88 95 THR A C 1
ATOM 728 O O . THR A 1 95 ? -6.372 1.574 -1.251 1.00 92.88 95 THR A O 1
ATOM 731 N N . ALA A 1 96 ? -8.563 1.757 -1.729 1.00 92.56 96 ALA A N 1
ATOM 732 C CA . ALA A 1 96 ? -9.068 1.003 -0.598 1.00 92.56 96 ALA A CA 1
ATOM 733 C C . ALA A 1 96 ? -9.883 -0.190 -1.095 1.00 92.56 96 ALA A C 1
ATOM 735 O O . ALA A 1 96 ? -10.750 -0.038 -1.960 1.00 92.56 96 ALA A O 1
ATOM 736 N N . ALA A 1 97 ? -9.639 -1.364 -0.525 1.00 94.00 97 ALA A N 1
ATOM 737 C CA . ALA A 1 97 ? -10.322 -2.596 -0.886 1.00 94.00 97 ALA A CA 1
ATOM 738 C C . ALA A 1 97 ? -10.731 -3.389 0.355 1.00 94.00 97 ALA A C 1
ATOM 740 O O . ALA A 1 97 ? -9.967 -3.491 1.315 1.00 94.00 97 ALA A O 1
ATOM 741 N N . LYS A 1 98 ? -11.929 -3.976 0.329 1.00 94.44 98 LYS A N 1
ATOM 742 C CA . LYS A 1 98 ? -12.379 -4.929 1.345 1.00 94.44 98 LYS A CA 1
ATOM 743 C C . LYS A 1 98 ? -11.957 -6.330 0.944 1.00 94.44 98 LYS A C 1
ATOM 745 O O . LYS A 1 98 ? -12.276 -6.762 -0.158 1.00 94.44 98 LYS A O 1
ATOM 750 N N . ILE A 1 99 ? -11.304 -7.052 1.843 1.00 93.88 99 ILE A N 1
ATOM 751 C CA . ILE A 1 99 ? -10.963 -8.456 1.625 1.00 93.88 99 ILE A CA 1
ATOM 752 C C . ILE A 1 99 ? -12.232 -9.284 1.761 1.00 93.88 99 ILE A C 1
ATOM 754 O O . ILE A 1 99 ? -12.777 -9.440 2.855 1.00 93.88 99 ILE A O 1
ATOM 758 N N . ASP A 1 100 ? -12.721 -9.785 0.639 1.00 90.38 100 ASP A N 1
ATOM 759 C CA . ASP A 1 100 ? -13.988 -10.507 0.529 1.00 90.38 100 ASP A CA 1
ATOM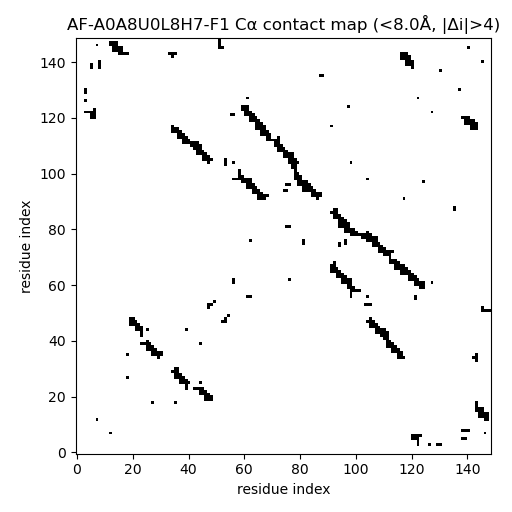 760 C C . ASP A 1 100 ? -13.796 -11.994 0.209 1.00 90.38 100 ASP A C 1
ATOM 762 O O . ASP A 1 100 ? -14.739 -12.777 0.316 1.00 90.38 100 ASP A O 1
ATOM 766 N N . SER A 1 101 ? -12.567 -12.395 -0.121 1.00 88.94 101 SER A N 1
ATOM 767 C CA . SER A 1 101 ? -12.204 -13.762 -0.471 1.00 88.94 101 SER A CA 1
ATOM 768 C C . SER A 1 101 ? -10.856 -14.175 0.129 1.00 88.94 101 SER A C 1
ATOM 770 O O . SER A 1 101 ? -10.012 -13.357 0.516 1.00 88.94 101 SER A O 1
ATOM 772 N N . ASP A 1 102 ? -10.675 -15.486 0.291 1.00 82.19 102 ASP A N 1
ATOM 773 C CA . ASP A 1 102 ? -9.386 -16.055 0.674 1.00 82.19 102 ASP A CA 1
ATOM 774 C C . ASP A 1 102 ? -8.543 -16.290 -0.581 1.00 82.19 102 ASP A C 1
ATOM 776 O O . ASP A 1 102 ? -9.044 -16.792 -1.585 1.00 82.19 102 ASP A O 1
ATOM 780 N N . GLY A 1 103 ? -7.277 -15.877 -0.548 1.00 83.31 103 GLY A N 1
ATOM 781 C CA . GLY A 1 103 ? -6.425 -15.874 -1.734 1.00 83.31 103 GLY A CA 1
ATOM 782 C C . GLY A 1 103 ? -5.064 -15.228 -1.501 1.00 83.31 103 GLY A C 1
ATOM 783 O O . GLY A 1 103 ? -4.558 -15.201 -0.373 1.00 83.31 103 GLY A O 1
ATOM 784 N N . SER A 1 104 ? -4.450 -14.744 -2.580 1.00 82.56 104 SER A N 1
ATOM 785 C CA . SER A 1 104 ? -3.074 -14.235 -2.582 1.00 82.56 104 SER A CA 1
ATOM 786 C C . SER A 1 104 ? -2.913 -12.956 -1.764 1.00 82.56 104 SER A C 1
ATOM 788 O O . SER A 1 104 ? -1.895 -12.801 -1.092 1.00 82.56 104 SER A O 1
ATOM 790 N N . ARG A 1 105 ? -3.920 -12.062 -1.783 1.00 87.69 105 ARG A N 1
ATOM 791 C CA . ARG A 1 105 ? -3.919 -10.783 -1.039 1.00 87.69 105 ARG A CA 1
ATOM 792 C C . ARG A 1 105 ? -2.674 -9.933 -1.319 1.00 87.69 105 ARG A C 1
ATOM 794 O O . ARG A 1 105 ? -2.151 -9.244 -0.448 1.00 87.69 105 ARG A O 1
ATOM 801 N N . SER A 1 106 ? -2.189 -10.024 -2.552 1.00 90.19 106 SER A N 1
ATOM 802 C CA . SER A 1 106 ? -1.044 -9.273 -3.041 1.00 90.19 106 SER A CA 1
ATOM 803 C C . SER A 1 106 ? -1.465 -7.869 -3.483 1.00 90.19 106 SER A C 1
ATOM 805 O O . SER A 1 106 ? -2.652 -7.576 -3.664 1.00 90.19 106 SER A O 1
ATOM 807 N N . ILE A 1 107 ? -0.488 -6.989 -3.670 1.00 92.69 107 ILE A N 1
ATOM 808 C CA . ILE A 1 107 ? -0.677 -5.743 -4.408 1.00 92.69 107 ILE A CA 1
ATOM 809 C C . ILE A 1 107 ? -0.467 -6.083 -5.881 1.00 92.69 107 ILE A C 1
ATOM 811 O O . ILE A 1 107 ? 0.659 -6.307 -6.327 1.00 92.69 107 ILE A O 1
ATOM 815 N N . TYR A 1 108 ? -1.570 -6.170 -6.615 1.00 93.69 108 TYR A N 1
ATOM 816 C CA . TYR A 1 108 ? -1.607 -6.580 -8.009 1.00 93.69 108 TYR A CA 1
ATOM 817 C C . TYR A 1 108 ? -1.495 -5.371 -8.929 1.00 93.69 108 TYR A C 1
ATOM 819 O O . TYR A 1 108 ? -2.244 -4.401 -8.795 1.00 93.69 108 TYR A O 1
ATOM 827 N N . CYS A 1 109 ? -0.570 -5.443 -9.874 1.00 94.38 109 CYS A N 1
ATOM 828 C CA . CYS A 1 109 ? -0.267 -4.392 -10.828 1.00 94.38 109 CYS A CA 1
ATOM 829 C C . CYS A 1 109 ? -0.588 -4.893 -12.236 1.00 94.38 109 CYS A C 1
ATOM 831 O O . CYS A 1 109 ? 0.029 -5.844 -12.713 1.00 94.38 109 CYS A O 1
ATOM 833 N N . ARG A 1 110 ? -1.559 -4.254 -12.895 1.00 93.19 110 ARG A N 1
ATOM 834 C CA . ARG A 1 110 ? -1.952 -4.576 -14.269 1.00 93.19 110 ARG A CA 1
ATOM 835 C C . ARG A 1 110 ? -1.181 -3.730 -15.269 1.00 93.19 110 ARG A C 1
ATOM 837 O O . ARG A 1 110 ? -1.277 -2.498 -15.228 1.00 93.19 110 ARG A O 1
ATOM 844 N N . GLY A 1 111 ? -0.489 -4.406 -16.178 1.00 91.44 111 GLY A N 1
ATOM 845 C CA . GLY A 1 111 ? 0.352 -3.839 -17.223 1.00 91.44 111 GLY A CA 1
ATOM 846 C C . GLY A 1 111 ? 1.788 -3.515 -16.804 1.00 91.44 111 GLY A C 1
ATOM 847 O O . GLY A 1 111 ? 2.196 -3.617 -15.645 1.00 91.44 111 GLY A O 1
ATOM 848 N N . SER A 1 112 ? 2.560 -3.065 -17.793 1.00 91.94 112 SER A N 1
ATOM 849 C CA . SER A 1 112 ? 3.940 -2.620 -17.614 1.00 91.94 112 SER A CA 1
ATOM 850 C C . SER A 1 112 ? 4.018 -1.272 -16.900 1.00 91.94 112 SER A C 1
ATOM 852 O O . SER A 1 112 ? 3.268 -0.348 -17.226 1.00 91.94 112 SER A O 1
ATOM 854 N N . GLY A 1 113 ? 4.988 -1.109 -16.007 1.00 93.94 113 GLY A N 1
ATOM 855 C CA . GLY A 1 113 ? 5.224 0.167 -15.349 1.00 93.94 113 GLY A CA 1
ATOM 856 C C . GLY A 1 113 ? 6.073 0.058 -14.096 1.00 93.94 113 GLY A C 1
ATOM 857 O O . GLY A 1 113 ? 6.591 -1.008 -13.760 1.00 93.94 113 GLY A O 1
ATOM 858 N N . SER A 1 114 ? 6.190 1.183 -13.399 1.00 94.62 114 SER A N 1
ATOM 859 C CA . SER A 1 114 ? 6.842 1.255 -12.096 1.00 94.62 114 SER A CA 1
ATOM 860 C C . SER A 1 114 ? 5.841 1.594 -11.001 1.00 94.62 114 SER A C 1
ATOM 862 O O . SER A 1 114 ? 4.961 2.429 -11.206 1.00 94.62 114 SER A O 1
ATOM 864 N N . LEU A 1 115 ? 6.036 0.998 -9.829 1.00 95.38 115 LEU A N 1
ATOM 865 C CA . LEU A 1 115 ? 5.325 1.274 -8.588 1.00 95.38 115 LEU A CA 1
ATOM 866 C C . LEU A 1 115 ? 6.331 1.598 -7.482 1.00 95.38 115 LEU A C 1
ATOM 868 O O . LEU A 1 115 ? 7.311 0.879 -7.288 1.00 95.38 115 LEU A O 1
ATOM 872 N N . THR A 1 116 ? 6.047 2.623 -6.695 1.00 93.69 116 THR A N 1
ATOM 873 C CA . THR A 1 116 ? 6.659 2.848 -5.385 1.00 93.69 116 THR A CA 1
ATOM 874 C C . THR A 1 116 ? 5.546 2.835 -4.350 1.00 93.69 116 THR A C 1
ATOM 876 O O . THR A 1 116 ? 4.610 3.628 -4.443 1.00 93.69 116 THR A O 1
ATOM 879 N N . LEU A 1 117 ? 5.634 1.923 -3.379 1.00 90.44 117 LEU A N 1
ATOM 880 C CA . LEU A 1 117 ? 4.708 1.888 -2.250 1.00 90.44 117 LEU A CA 1
ATOM 881 C C . LEU A 1 117 ? 5.058 3.023 -1.293 1.00 90.44 117 LEU A C 1
ATOM 883 O O . LEU A 1 117 ? 6.161 3.079 -0.751 1.00 90.44 117 LEU A O 1
ATOM 887 N N . GLU A 1 118 ? 4.112 3.932 -1.107 1.00 87.94 118 GLU A N 1
ATOM 888 C CA . GLU A 1 118 ? 4.271 5.104 -0.254 1.00 87.94 118 GLU A CA 1
ATOM 889 C C . GLU A 1 118 ? 3.930 4.747 1.180 1.00 87.94 118 GLU A C 1
ATOM 891 O O . GLU A 1 118 ? 4.712 4.951 2.112 1.00 87.94 118 GLU A O 1
ATOM 896 N N . ALA A 1 119 ? 2.740 4.185 1.345 1.00 86.44 119 ALA A N 1
ATOM 897 C CA . ALA A 1 119 ? 2.148 3.980 2.641 1.00 86.44 119 ALA A CA 1
ATOM 898 C C . ALA A 1 119 ? 0.959 3.032 2.563 1.00 86.44 119 ALA A C 1
ATOM 900 O O . ALA A 1 119 ? 0.375 2.818 1.498 1.00 86.44 119 ALA A O 1
ATOM 901 N N . MET A 1 120 ? 0.609 2.459 3.706 1.00 85.94 120 MET A N 1
ATOM 902 C CA . MET A 1 120 ? -0.437 1.456 3.799 1.00 85.94 120 MET A CA 1
ATOM 903 C C . MET A 1 120 ? -1.158 1.494 5.142 1.00 85.94 120 MET A C 1
ATOM 905 O O . MET A 1 120 ? -0.644 2.011 6.139 1.00 85.94 120 MET A O 1
ATOM 909 N N . ALA A 1 121 ? -2.354 0.911 5.163 1.00 85.88 121 ALA A N 1
ATOM 910 C CA . ALA A 1 121 ? -3.116 0.696 6.381 1.00 85.88 121 ALA A CA 1
ATOM 911 C C . ALA A 1 121 ? -4.088 -0.481 6.258 1.00 85.88 121 ALA A C 1
ATOM 913 O O . ALA A 1 121 ? -4.540 -0.817 5.160 1.00 85.88 121 ALA A O 1
ATOM 914 N N . VAL A 1 122 ? -4.441 -1.072 7.402 1.00 87.06 122 VAL A N 1
ATOM 915 C CA . VAL A 1 122 ? -5.471 -2.110 7.502 1.00 87.06 122 VAL A CA 1
ATOM 916 C C . VAL A 1 122 ? -6.413 -1.766 8.653 1.00 87.06 122 VAL A C 1
ATOM 918 O O . VAL A 1 122 ? -5.969 -1.436 9.752 1.00 87.06 122 VAL A O 1
ATOM 921 N N . TYR A 1 123 ? -7.713 -1.860 8.393 1.00 87.19 123 TYR A N 1
ATOM 922 C CA . TYR A 1 123 ? -8.786 -1.518 9.325 1.00 87.19 123 TYR A CA 1
ATOM 923 C C . TYR A 1 123 ? -9.759 -2.683 9.487 1.00 87.19 123 TYR A C 1
ATOM 925 O O . TYR A 1 123 ? -9.859 -3.557 8.612 1.00 87.19 123 TYR A O 1
ATOM 933 N N . GLU A 1 124 ? -10.503 -2.689 10.594 1.00 88.69 124 GLU A N 1
ATOM 934 C CA . GLU A 1 124 ? -11.698 -3.525 10.672 1.00 88.69 124 GLU A CA 1
ATOM 935 C C . GLU A 1 124 ? -12.712 -3.111 9.594 1.00 88.69 124 GLU A C 1
ATOM 937 O O . GLU A 1 124 ? -12.786 -1.958 9.160 1.00 88.69 124 GLU A O 1
ATOM 942 N N . GLY A 1 125 ? -13.502 -4.076 9.128 1.00 86.44 125 GLY A N 1
ATOM 943 C CA . GLY A 1 125 ? -14.484 -3.830 8.072 1.00 86.44 125 GLY A CA 1
ATOM 944 C C . GLY A 1 125 ? -15.643 -2.930 8.492 1.00 86.44 125 GLY A C 1
ATOM 945 O O . GLY A 1 125 ? -16.193 -2.209 7.661 1.00 86.44 125 GLY A O 1
ATOM 946 N N . ASP A 1 126 ? -16.033 -2.990 9.761 1.00 87.81 126 ASP A N 1
ATOM 947 C CA . ASP A 1 126 ? -17.110 -2.195 10.359 1.00 87.81 126 ASP A CA 1
ATOM 948 C C . ASP A 1 126 ? -16.692 -0.743 10.632 1.00 87.81 126 ASP A C 1
ATOM 950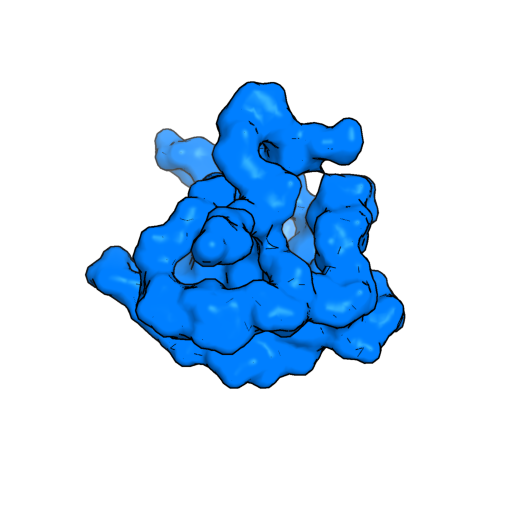 O O . ASP A 1 126 ? -17.533 0.154 10.612 1.00 87.81 126 ASP A O 1
ATOM 954 N N . GLU A 1 127 ? -15.394 -0.484 10.794 1.00 86.12 127 GLU A N 1
ATOM 955 C CA . GLU A 1 127 ? -14.832 0.862 10.932 1.00 86.12 127 GLU A CA 1
ATOM 956 C C . GLU A 1 127 ? -14.814 1.644 9.610 1.00 86.12 127 GLU A C 1
ATOM 958 O O . GLU A 1 127 ? -14.707 2.876 9.623 1.00 86.12 127 GLU A O 1
ATOM 963 N N . TRP A 1 128 ? -14.954 0.961 8.466 1.00 87.12 128 TRP A N 1
ATOM 964 C CA . TRP A 1 128 ? -14.796 1.553 7.136 1.00 87.12 128 TRP A CA 1
ATOM 965 C C . TRP A 1 128 ? -15.620 2.826 6.880 1.00 87.12 128 TRP A C 1
ATOM 967 O O . TRP A 1 128 ? -15.035 3.798 6.398 1.00 87.12 128 TRP A O 1
ATOM 977 N N . PRO A 1 129 ? -16.925 2.910 7.219 1.00 87.50 129 PRO A N 1
ATOM 978 C CA . PRO A 1 129 ? -17.697 4.137 7.009 1.00 87.50 129 PRO A CA 1
ATOM 979 C C . PRO A 1 129 ? -17.099 5.352 7.725 1.00 87.50 129 PRO A C 1
ATOM 981 O O . PRO A 1 129 ? -17.218 6.479 7.247 1.00 87.50 129 PRO A O 1
ATOM 984 N N . THR A 1 130 ? -16.438 5.124 8.859 1.00 82.81 130 THR A N 1
ATOM 985 C CA . THR A 1 130 ? -15.790 6.178 9.637 1.00 82.81 130 THR A CA 1
ATOM 986 C C . THR A 1 130 ? -14.393 6.483 9.087 1.00 82.81 130 THR A C 1
ATOM 988 O O . THR A 1 130 ? -14.044 7.651 8.937 1.00 82.81 130 THR A O 1
ATOM 991 N N . VAL A 1 131 ? -13.621 5.459 8.691 1.00 80.44 131 VAL A N 1
ATOM 992 C CA . VAL A 1 131 ? -12.325 5.620 7.994 1.00 80.44 131 VAL A CA 1
ATOM 993 C C . VAL A 1 131 ? -12.498 6.447 6.721 1.00 80.44 131 VAL A C 1
ATOM 995 O O . VAL A 1 131 ? -11.727 7.371 6.470 1.00 80.44 131 VAL A O 1
ATOM 998 N N . GLN A 1 132 ? -13.543 6.167 5.942 1.00 82.56 132 GLN A N 1
ATOM 999 C CA . GLN A 1 132 ? -13.823 6.835 4.674 1.00 82.56 132 GLN A CA 1
ATOM 1000 C C . GLN A 1 132 ? -13.988 8.354 4.827 1.00 82.56 132 GLN A C 1
ATOM 1002 O O . GLN A 1 132 ? -13.549 9.101 3.957 1.00 82.56 132 GLN A O 1
ATOM 1007 N N . GLN A 1 133 ? -14.559 8.824 5.940 1.00 82.44 133 GLN A N 1
ATOM 1008 C CA . GLN A 1 133 ? -14.719 10.259 6.223 1.00 82.44 133 GLN A CA 1
ATOM 1009 C C . GLN A 1 133 ? -13.389 10.970 6.497 1.00 82.44 133 GLN A C 1
ATOM 1011 O O . GLN A 1 133 ? -13.313 12.196 6.444 1.00 82.44 133 GLN A O 1
ATOM 1016 N N . LEU A 1 134 ? -12.348 10.205 6.813 1.00 76.31 134 LEU A N 1
ATOM 1017 C CA . LEU A 1 134 ? -11.056 10.712 7.251 1.00 76.31 134 LEU A CA 1
ATOM 1018 C C . LEU A 1 134 ? -9.983 10.516 6.172 1.00 76.31 134 LEU A C 1
ATOM 1020 O O . LEU A 1 134 ? -8.867 11.019 6.309 1.00 76.31 134 LEU A O 1
ATOM 1024 N N . LEU A 1 135 ? -10.315 9.841 5.066 1.00 72.56 135 LEU A N 1
ATOM 1025 C CA . LEU A 1 135 ? -9.432 9.718 3.915 1.00 72.56 135 LEU A CA 1
ATOM 1026 C C . LEU A 1 135 ? -9.254 11.066 3.197 1.00 72.56 135 LEU A C 1
ATOM 1028 O O . LEU A 1 135 ? -10.200 11.845 3.079 1.00 72.56 135 LEU A O 1
ATOM 1032 N N . PRO A 1 136 ? -8.043 11.355 2.689 1.00 66.25 136 PRO A N 1
ATOM 1033 C CA . PRO A 1 136 ? -6.833 10.522 2.713 1.00 66.25 136 PRO A CA 1
ATOM 1034 C C . PRO A 1 136 ? -5.903 10.811 3.915 1.00 66.25 136 PRO A C 1
ATOM 1036 O O . PRO A 1 136 ? -4.708 10.569 3.834 1.00 66.25 136 PRO A O 1
ATOM 1039 N N . ARG A 1 137 ? -6.396 11.390 5.016 1.00 66.50 137 ARG A N 1
ATOM 1040 C CA . ARG A 1 137 ? -5.582 11.968 6.107 1.00 66.50 137 ARG A CA 1
ATOM 1041 C C . ARG A 1 137 ? -5.364 11.038 7.315 1.00 66.50 137 ARG A C 1
ATOM 1043 O O . ARG A 1 137 ? -5.060 11.522 8.401 1.00 66.50 137 ARG A O 1
ATOM 1050 N N . PHE A 1 138 ? -5.556 9.730 7.160 1.00 67.75 138 PHE A N 1
ATOM 1051 C CA . PHE A 1 138 ? -5.483 8.775 8.276 1.00 67.75 138 PHE A CA 1
ATOM 1052 C C . PHE A 1 138 ? -4.040 8.366 8.632 1.00 67.75 138 PHE A C 1
ATOM 1054 O O . PHE A 1 138 ? -3.162 8.509 7.785 1.00 67.75 138 PHE A O 1
ATOM 1061 N N . PRO A 1 139 ? -3.753 7.857 9.852 1.00 66.81 139 PRO A N 1
ATOM 1062 C CA . PRO A 1 139 ? -2.452 7.275 10.178 1.00 66.81 139 PRO A CA 1
ATOM 1063 C C . PRO A 1 139 ? -2.143 6.068 9.296 1.00 66.81 139 PRO A C 1
ATOM 1065 O O . PRO A 1 139 ? -2.830 5.040 9.342 1.00 66.81 139 PRO A O 1
ATOM 1068 N N . TRP A 1 140 ? -1.090 6.211 8.501 1.00 72.94 140 TRP A N 1
ATOM 1069 C CA . TRP A 1 140 ? -0.537 5.167 7.653 1.00 72.94 140 TRP A CA 1
ATOM 1070 C C . TRP A 1 140 ? 0.852 4.806 8.160 1.00 72.94 140 TRP A C 1
ATOM 1072 O O . TRP A 1 140 ? 1.538 5.648 8.742 1.00 72.94 140 TRP A O 1
ATOM 1082 N N . PHE A 1 141 ? 1.282 3.579 7.910 1.00 71.06 141 PHE A N 1
ATOM 1083 C CA . PHE A 1 141 ? 2.695 3.235 8.024 1.00 71.06 141 PHE A CA 1
ATOM 1084 C C . PHE A 1 141 ? 3.345 3.281 6.644 1.00 71.06 141 PHE A C 1
ATOM 1086 O O . PHE A 1 141 ? 2.658 3.231 5.621 1.00 71.06 141 PHE A O 1
ATOM 1093 N N . THR A 1 142 ? 4.666 3.443 6.607 1.00 70.94 142 THR A N 1
ATOM 1094 C CA . THR A 1 142 ? 5.402 3.588 5.345 1.00 70.94 142 THR A CA 1
ATOM 1095 C C . THR A 1 142 ? 5.388 2.274 4.571 1.00 70.94 142 THR A C 1
ATOM 1097 O O . THR A 1 142 ? 5.457 1.203 5.166 1.00 70.94 142 THR A O 1
ATOM 1100 N N . GLY A 1 143 ? 5.395 2.325 3.237 1.00 60.84 143 GLY A N 1
ATOM 1101 C CA . GLY A 1 143 ? 5.503 1.119 2.396 1.00 60.84 143 GLY A CA 1
ATOM 1102 C C . GLY A 1 143 ? 6.799 0.310 2.603 1.00 60.84 143 GLY A C 1
ATOM 1103 O O . GLY A 1 143 ? 6.920 -0.804 2.093 1.00 60.84 143 GLY A O 1
ATOM 1104 N N . SER A 1 144 ? 7.759 0.867 3.352 1.00 67.56 144 SER A N 1
ATOM 1105 C CA . SER A 1 144 ? 9.036 0.268 3.763 1.00 67.56 144 SER A CA 1
ATOM 1106 C C . SER A 1 144 ? 9.028 -0.353 5.170 1.00 67.56 144 SER A C 1
ATOM 1108 O O . SER A 1 144 ? 10.055 -0.858 5.620 1.00 67.56 144 SER A O 1
ATOM 1110 N N . SER A 1 145 ? 7.908 -0.318 5.893 1.00 64.81 145 SER A N 1
ATOM 1111 C CA . SER A 1 145 ? 7.768 -0.901 7.234 1.00 64.81 145 SER A CA 1
ATOM 1112 C C . SER A 1 145 ? 6.513 -1.770 7.326 1.00 64.81 145 SER A C 1
ATOM 1114 O O . SER A 1 145 ? 5.590 -1.626 6.529 1.00 64.81 145 SER A O 1
ATOM 1116 N N . MET A 1 146 ? 6.496 -2.712 8.270 1.00 66.94 146 MET A N 1
ATOM 1117 C CA . MET A 1 146 ? 5.357 -3.598 8.530 1.00 66.94 146 MET A CA 1
ATOM 1118 C C . MET A 1 146 ? 5.134 -3.805 10.018 1.00 66.94 146 MET A C 1
ATOM 1120 O O . MET A 1 146 ? 6.123 -3.903 10.739 1.00 66.94 146 MET A O 1
ATOM 1124 N N . PRO A 1 147 ? 3.884 -4.017 10.459 1.00 61.22 147 PRO A N 1
ATOM 1125 C CA . PRO A 1 147 ? 3.575 -4.591 11.767 1.00 61.22 147 PRO A CA 1
ATOM 1126 C C . PRO A 1 147 ? 4.399 -5.838 12.115 1.00 61.22 147 PRO A C 1
ATOM 1128 O O . PRO A 1 147 ? 4.577 -6.736 11.291 1.00 61.22 147 PRO A O 1
ATOM 1131 N N . LEU A 1 148 ? 4.907 -5.880 13.345 1.00 59.50 148 LEU A N 1
ATOM 1132 C CA . LEU A 1 148 ? 5.430 -7.061 14.014 1.00 59.50 148 LEU A CA 1
ATOM 1133 C C . LEU A 1 148 ? 4.233 -7.969 14.310 1.00 59.50 148 LEU A C 1
ATOM 1135 O O . LEU A 1 148 ? 3.269 -7.533 14.941 1.00 59.50 148 LEU A O 1
ATOM 1139 N N . ASN A 1 149 ? 4.296 -9.198 13.791 1.00 54.84 149 ASN A N 1
ATOM 1140 C CA . ASN A 1 149 ? 3.316 -10.252 14.061 1.00 54.84 149 ASN A CA 1
ATOM 1141 C C . ASN A 1 149 ? 3.221 -10.570 15.556 1.00 54.84 149 ASN A C 1
ATOM 1143 O O . ASN A 1 149 ? 4.287 -10.599 16.215 1.00 54.84 149 ASN A O 1
#

Sequence (149 aa):
MTYITNLYPDPSCYKQLGSWQASGGVNVEHLPDGRYRYTHTGDDWSLSDWDSWKALMRLGRVVVVVYTATSGLSVAVESGMTLVSGTTPSGAAWTAAKIDSDGSRSIYCRGSGSLTLEAMAVYEGDEWPTVQQLLPRFPWFTGSSMPLN

Nearest PDB structures (foldseek):
  8um6-assembly2_B  TM=2.588E-01  e=2.082E-01  Bacillus subtilis
  3qc6-assembly1_X  TM=3.004E-01  e=3.396E-01  Streptococcus gordonii
  4mdr-assembly1_A  TM=3.129E-01  e=1.063E+00  Homo sapiens
  3obr-assembly1_A  TM=2.970E-01  e=7.268E-01  Clostridium botulinum
  7xsb-assembly4_J  TM=2.635E-01  e=2.537E+00  Homo sapiens

Secondary structure (DSSP, 8-state):
------S---GGGEEEPS--EEESS-EEEE-TTS-EEEEE-SS-EEEE-TTTHHHHS-TT-EEEEEEEE-TT-EEEETTEEEEEEEE-TTS-EEEEEEE-S-S---EEEESSEEEEEEEEEEE-TTTHHHHHTTTTSS--EETTEEE--

Radius of gyration: 14.41 Å; Cα contacts (8 Å, |Δi|>4): 329; chains: 1; bounding box: 36×32×40 Å

Foldseek 3Di:
DPPFDLPDLDPVQKDFAQAFDKPDPWDWDQDPVRWIKTFDADFKMWTDDVPFQLVLQDAQKKKKWWKDKDPPKDKDFPQWAWPDWDADPVGITMTITGNHDDDRRTTIIGHGIMMITAWMTMGGNVCVVVVVVCPPPDRTDGPRMTGRD